Protein AF-H0HYT7-F1 (afdb_monomer_lite)

InterPro domains:
  IPR010642 Invasion protein B [PF06776] (2-61)
  IPR038696 Invasion protein B superfamily [G3DSA:2.60.40.1880] (1-65)

Organism: NCBI:txid1107882

Foldseek 3Di:
DDWDFPDADPVGTDTDDDCDPVNLVCLLPDQWDWDWDADPVRDIDIDIDGSVCVNVVVVVVVVVD

Radius of gyration: 14.18 Å; chains: 1; bounding box: 39×19×32 Å

Sequence (65 aa):
KAVAIQTSDQNGAYAAVPLDKALITALKTGTNLNIGMESVTRKPVAIPLSLNGFTAAIDKLDAVQ

pLDDT: mean 92.78, std 5.42, range [66.25, 97.88]

Secondary structure (DSSP, 8-state):
------EEETTEEE------HHHHHHHHH-SEEEEEEE-TTS-EEEEEEE-TTHHHHHHHHHTT-

Structure (mmCIF, N/CA/C/O backbone):
data_AF-H0HYT7-F1
#
_entry.id   AF-H0HYT7-F1
#
loop_
_atom_site.group_PDB
_atom_site.id
_atom_site.type_symbol
_atom_site.label_atom_id
_atom_site.label_alt_id
_atom_site.label_comp_id
_atom_site.label_asym_id
_atom_site.label_entity_id
_atom_site.label_seq_id
_atom_site.pdbx_PDB_ins_code
_atom_site.Cartn_x
_atom_site.Cartn_y
_atom_site.Cartn_z
_atom_site.occupancy
_atom_site.B_iso_or_equiv
_atom_site.auth_seq_id
_atom_site.auth_comp_id
_atom_site.auth_asym_id
_atom_site.auth_atom_id
_atom_site.pdbx_PDB_model_num
ATOM 1 N N . LYS A 1 1 ? 9.100 -9.000 1.327 1.00 68.31 1 LYS A N 1
ATOM 2 C CA . LYS A 1 1 ? 9.010 -9.924 0.166 1.00 68.31 1 LYS A CA 1
ATOM 3 C C . LYS A 1 1 ? 9.118 -9.080 -1.098 1.00 68.31 1 LYS A C 1
ATOM 5 O O . LYS A 1 1 ? 8.502 -8.024 -1.113 1.00 68.31 1 LYS A O 1
ATOM 10 N N . ALA A 1 2 ? 9.918 -9.477 -2.090 1.00 83.19 2 ALA A N 1
ATOM 11 C CA . ALA A 1 2 ? 9.983 -8.747 -3.357 1.00 83.19 2 ALA A CA 1
ATOM 12 C C . ALA A 1 2 ? 8.668 -8.931 -4.131 1.00 83.19 2 ALA A C 1
ATOM 14 O O . ALA A 1 2 ? 8.099 -10.026 -4.123 1.00 83.19 2 ALA A O 1
ATOM 15 N N . VAL A 1 3 ? 8.184 -7.860 -4.755 1.00 89.81 3 VAL A N 1
ATOM 16 C CA . VAL A 1 3 ? 6.924 -7.831 -5.504 1.00 89.81 3 VAL A CA 1
ATOM 17 C C . VAL A 1 3 ? 7.249 -7.350 -6.909 1.00 89.81 3 VAL A C 1
ATOM 19 O O . VAL A 1 3 ? 7.919 -6.333 -7.071 1.00 89.81 3 VAL A O 1
ATOM 22 N N . ALA A 1 4 ? 6.815 -8.102 -7.918 1.00 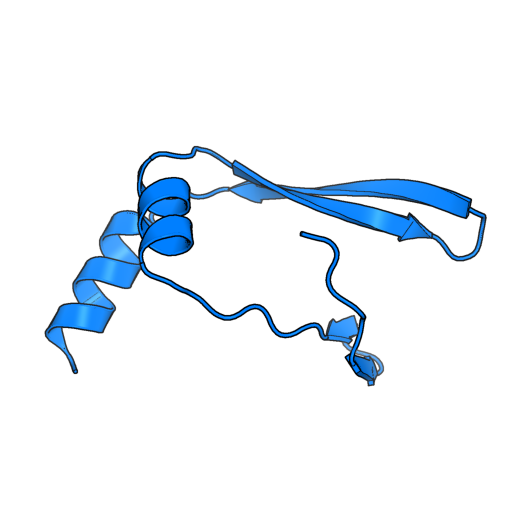92.38 4 ALA A N 1
ATOM 23 C CA . ALA A 1 4 ? 7.009 -7.715 -9.306 1.00 92.38 4 ALA A CA 1
ATOM 24 C C . ALA A 1 4 ? 6.038 -6.592 -9.692 1.00 92.38 4 ALA A C 1
ATOM 26 O O . ALA A 1 4 ? 4.869 -6.606 -9.298 1.00 92.38 4 ALA A O 1
ATOM 27 N N . ILE A 1 5 ? 6.522 -5.655 -10.505 1.00 92.56 5 ILE A N 1
ATOM 28 C CA . ILE A 1 5 ? 5.657 -4.731 -11.238 1.00 92.56 5 ILE A CA 1
ATOM 29 C C . ILE A 1 5 ? 4.835 -5.561 -12.226 1.00 92.56 5 ILE A C 1
ATOM 31 O O . ILE A 1 5 ? 5.379 -6.396 -12.946 1.00 92.56 5 ILE A O 1
ATOM 35 N N . GLN A 1 6 ? 3.524 -5.350 -12.228 1.00 95.88 6 GLN A N 1
ATOM 36 C CA . GLN A 1 6 ? 2.572 -6.092 -13.054 1.00 95.88 6 GLN A CA 1
ATOM 37 C C . GLN A 1 6 ? 2.298 -5.375 -14.374 1.00 95.88 6 GLN A C 1
ATOM 39 O O . GLN A 1 6 ? 2.194 -6.012 -15.416 1.00 95.88 6 GLN A O 1
ATOM 44 N N . THR A 1 7 ? 2.177 -4.050 -14.323 1.00 96.06 7 THR A N 1
ATOM 45 C CA . THR A 1 7 ? 1.955 -3.192 -15.488 1.00 96.06 7 THR A CA 1
ATOM 46 C C . THR A 1 7 ? 2.420 -1.769 -15.186 1.00 96.06 7 THR A C 1
ATOM 48 O O . THR A 1 7 ? 2.613 -1.416 -14.019 1.00 96.06 7 THR A O 1
ATOM 51 N N . SER A 1 8 ? 2.575 -0.960 -16.231 1.00 94.94 8 SER A N 1
ATOM 52 C CA . SER A 1 8 ? 2.919 0.455 -16.136 1.00 94.94 8 SER A CA 1
ATOM 53 C C . SER A 1 8 ? 2.214 1.255 -17.226 1.00 94.94 8 SER A C 1
ATOM 55 O O . SER A 1 8 ? 2.032 0.766 -18.341 1.00 94.94 8 SER A O 1
ATOM 57 N N . ASP A 1 9 ? 1.876 2.500 -16.918 1.00 96.12 9 ASP A N 1
ATOM 58 C CA . ASP A 1 9 ? 1.373 3.485 -17.871 1.00 96.12 9 ASP A CA 1
ATOM 59 C C . ASP A 1 9 ? 1.984 4.871 -17.584 1.00 96.12 9 ASP A C 1
ATOM 61 O O . ASP A 1 9 ? 2.970 4.999 -16.855 1.00 96.12 9 ASP A O 1
ATOM 65 N N . GLN A 1 10 ? 1.419 5.924 -18.177 1.00 95.81 10 GLN A N 1
ATOM 66 C CA . GLN A 1 10 ? 1.882 7.301 -17.975 1.00 95.81 10 GLN A CA 1
ATOM 67 C C . GLN A 1 10 ? 1.792 7.799 -16.517 1.00 95.81 10 GLN A C 1
ATOM 69 O O . GLN A 1 10 ? 2.468 8.763 -16.167 1.00 95.81 10 GLN A O 1
ATOM 74 N N . ASN A 1 11 ? 0.960 7.177 -15.677 1.00 95.19 11 ASN A N 1
ATOM 75 C CA . ASN A 1 11 ? 0.734 7.559 -14.284 1.00 95.19 11 ASN A CA 1
ATOM 76 C C . ASN A 1 11 ? 1.647 6.796 -13.315 1.00 95.19 11 ASN A C 1
ATOM 78 O O . ASN A 1 11 ? 1.743 7.169 -12.145 1.00 95.19 11 ASN A O 1
ATOM 82 N N . GLY A 1 12 ? 2.330 5.748 -13.783 1.00 91.69 12 GLY A N 1
ATOM 83 C CA . GLY A 1 12 ? 3.343 5.047 -13.007 1.00 91.69 12 GLY A CA 1
ATOM 84 C C . GLY A 1 12 ? 3.366 3.541 -13.229 1.00 91.69 12 GLY A C 1
ATOM 85 O O . GLY A 1 12 ? 2.867 3.016 -14.220 1.00 91.69 12 GLY A O 1
ATOM 86 N N . ALA A 1 13 ? 3.997 2.852 -12.280 1.00 92.38 13 ALA A N 1
ATOM 87 C CA . ALA A 1 13 ? 4.120 1.401 -12.241 1.00 92.38 13 ALA A CA 1
ATOM 88 C C . ALA A 1 13 ? 3.248 0.826 -11.122 1.00 92.38 13 ALA A C 1
ATOM 90 O O . ALA A 1 13 ? 3.222 1.358 -10.010 1.00 92.38 13 ALA A O 1
ATOM 91 N N . TYR A 1 14 ? 2.579 -0.287 -11.401 1.00 94.75 14 TYR A N 1
ATOM 92 C CA . TYR A 1 14 ? 1.609 -0.897 -10.500 1.00 94.75 14 TYR A CA 1
ATOM 93 C C . TYR A 1 14 ? 2.075 -2.280 -10.057 1.00 94.75 14 TYR A C 1
ATOM 95 O O . TYR A 1 14 ? 2.452 -3.125 -10.871 1.00 94.75 14 TYR A O 1
ATOM 103 N N . ALA A 1 15 ? 2.022 -2.522 -8.750 1.00 93.81 15 ALA A N 1
ATOM 104 C CA . ALA A 1 15 ? 2.313 -3.805 -8.129 1.00 93.81 15 ALA A CA 1
ATOM 105 C C . ALA A 1 15 ? 1.229 -4.106 -7.088 1.00 93.81 15 ALA A C 1
ATOM 107 O O . ALA A 1 15 ? 0.854 -3.222 -6.318 1.00 93.81 15 ALA A O 1
ATOM 108 N N . ALA A 1 16 ? 0.734 -5.343 -7.047 1.00 93.25 16 ALA A N 1
ATOM 109 C CA . ALA A 1 16 ? -0.265 -5.748 -6.064 1.00 93.25 16 ALA A CA 1
ATOM 110 C C . ALA A 1 16 ? 0.391 -6.502 -4.905 1.00 93.25 16 ALA A C 1
ATOM 112 O O . ALA A 1 16 ? 1.129 -7.470 -5.112 1.00 93.25 16 ALA A O 1
ATOM 113 N N . VAL A 1 17 ? 0.077 -6.082 -3.681 1.00 91.06 17 VAL A N 1
ATOM 114 C CA . VAL A 1 17 ? 0.506 -6.750 -2.450 1.00 91.06 17 VAL A CA 1
ATOM 115 C C . VAL A 1 17 ? -0.737 -7.131 -1.658 1.00 91.06 17 VAL A C 1
ATOM 117 O O . VAL A 1 17 ? -1.491 -6.238 -1.274 1.00 91.06 17 VAL A O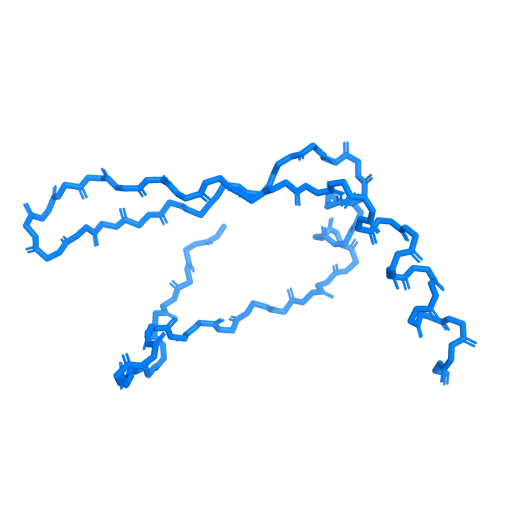 1
ATOM 120 N N . PRO A 1 18 ? -0.977 -8.428 -1.403 1.00 91.31 18 PRO A N 1
ATOM 121 C CA . PRO A 1 18 ? -2.044 -8.840 -0.504 1.00 91.31 18 PRO A CA 1
ATOM 122 C C . PRO A 1 18 ? -1.841 -8.234 0.888 1.00 91.31 18 PRO A C 1
ATOM 124 O O . PRO A 1 18 ? -0.771 -8.381 1.481 1.00 91.31 18 PRO A O 1
ATOM 127 N N . LEU A 1 19 ? -2.872 -7.571 1.411 1.00 90.38 19 LEU A N 1
ATOM 128 C CA . LEU A 1 19 ? -2.899 -7.063 2.781 1.00 90.38 19 LEU A CA 1
ATOM 129 C C . LEU A 1 19 ? -3.345 -8.181 3.726 1.00 90.38 19 LEU A C 1
ATOM 131 O O . LEU A 1 19 ? -4.503 -8.250 4.130 1.00 90.38 19 LEU A O 1
ATOM 135 N N . ASP A 1 20 ? -2.434 -9.100 4.039 1.00 93.56 20 ASP A N 1
ATOM 136 C CA . ASP A 1 20 ? -2.700 -10.112 5.059 1.00 93.56 20 ASP A CA 1
ATOM 137 C C . ASP A 1 20 ? -2.696 -9.509 6.477 1.00 93.56 20 ASP A C 1
ATOM 139 O O . ASP A 1 20 ? -2.240 -8.385 6.710 1.00 93.56 20 ASP A O 1
ATOM 143 N N . LYS A 1 21 ? -3.218 -10.266 7.453 1.00 93.25 21 LYS A N 1
ATOM 144 C CA . LYS A 1 21 ? -3.316 -9.801 8.847 1.00 93.25 21 LYS A CA 1
ATOM 145 C C . LYS A 1 21 ? -1.959 -9.388 9.420 1.00 93.25 21 LYS A C 1
ATOM 147 O O . LYS A 1 21 ? -1.895 -8.403 10.146 1.00 93.25 21 LYS A O 1
ATOM 152 N N . ALA A 1 22 ? -0.887 -10.112 9.093 1.00 94.44 22 ALA A N 1
ATOM 153 C CA . ALA A 1 22 ? 0.444 -9.823 9.617 1.00 94.44 22 ALA A CA 1
ATOM 154 C C . ALA A 1 22 ? 0.983 -8.494 9.069 1.00 94.44 22 ALA A C 1
ATOM 156 O O . ALA A 1 22 ? 1.517 -7.684 9.829 1.00 94.44 22 ALA A O 1
ATOM 157 N N . LEU A 1 23 ? 0.789 -8.237 7.773 1.00 93.69 23 LEU A N 1
ATOM 158 C CA . LEU A 1 23 ? 1.151 -6.978 7.137 1.00 93.69 23 LEU A CA 1
ATOM 159 C C . LEU A 1 23 ? 0.314 -5.820 7.687 1.00 93.69 23 LEU A C 1
ATOM 161 O O . LEU A 1 23 ? 0.880 -4.786 8.025 1.00 93.69 23 LEU A O 1
ATOM 165 N N . ILE A 1 24 ? -1.000 -5.993 7.848 1.00 95.56 24 ILE A N 1
ATOM 166 C CA . ILE A 1 24 ? -1.860 -4.960 8.444 1.00 95.56 24 ILE A CA 1
ATOM 167 C C . ILE A 1 24 ? -1.390 -4.624 9.864 1.00 95.56 24 ILE A C 1
ATOM 169 O O . ILE A 1 24 ? -1.240 -3.448 10.189 1.00 95.56 24 ILE A O 1
ATOM 173 N N . THR A 1 25 ? -1.100 -5.628 10.699 1.00 96.38 25 THR A N 1
ATOM 174 C CA . THR A 1 25 ? -0.556 -5.401 12.046 1.00 96.38 25 THR A CA 1
ATOM 175 C C . THR A 1 25 ? 0.760 -4.626 11.996 1.00 96.38 25 THR A 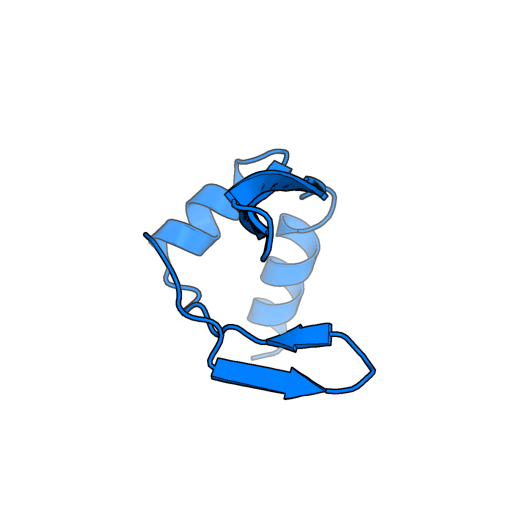C 1
ATOM 177 O O . THR A 1 25 ? 0.902 -3.638 12.713 1.00 96.38 25 THR A O 1
ATOM 180 N N . ALA A 1 26 ? 1.692 -5.011 11.118 1.00 96.25 26 ALA A N 1
ATOM 181 C CA . ALA A 1 26 ? 2.966 -4.311 10.970 1.00 96.25 26 ALA A CA 1
ATOM 182 C C . ALA A 1 26 ? 2.780 -2.847 10.537 1.00 96.25 26 ALA A C 1
ATOM 184 O O . ALA A 1 26 ? 3.426 -1.955 11.089 1.00 96.25 26 ALA A O 1
ATOM 185 N N . LEU A 1 27 ? 1.863 -2.586 9.599 1.00 96.62 27 LEU A N 1
ATOM 186 C CA . LEU A 1 27 ? 1.540 -1.237 9.129 1.00 96.62 27 LEU A CA 1
ATOM 187 C C . LEU A 1 27 ? 0.858 -0.387 10.214 1.00 96.62 27 LEU A C 1
ATOM 189 O O . LEU A 1 27 ? 1.135 0.804 10.300 1.00 96.62 27 LEU A O 1
ATOM 193 N N . LYS A 1 28 ? 0.024 -0.976 11.083 1.00 96.50 28 LYS A N 1
ATOM 194 C CA . LYS A 1 28 ? -0.585 -0.262 12.224 1.00 96.50 28 LYS A CA 1
ATOM 195 C C . LYS A 1 28 ? 0.444 0.178 13.271 1.00 96.50 28 LYS A C 1
ATOM 197 O O . LYS A 1 28 ? 0.243 1.194 13.929 1.00 96.50 28 LYS A O 1
ATOM 202 N N . THR A 1 29 ? 1.521 -0.590 13.452 1.00 96.88 29 THR A N 1
ATOM 203 C CA . THR A 1 29 ? 2.570 -0.297 14.449 1.00 96.88 29 THR A CA 1
ATOM 204 C C . THR A 1 29 ? 3.756 0.489 13.892 1.00 96.88 29 THR A C 1
ATOM 206 O O . THR A 1 29 ? 4.564 1.009 14.657 1.00 96.88 29 THR A O 1
ATOM 209 N N . GLY A 1 30 ? 3.903 0.534 12.567 1.00 95.81 30 GLY A N 1
ATOM 210 C CA . GLY A 1 30 ? 5.002 1.216 11.893 1.00 95.81 30 GLY A CA 1
ATOM 211 C C . GLY A 1 30 ? 4.761 2.716 11.724 1.00 95.81 30 GLY A C 1
ATOM 212 O O . GLY A 1 30 ? 3.632 3.194 11.741 1.00 95.81 30 GLY A O 1
ATOM 213 N N . THR A 1 31 ? 5.838 3.467 11.494 1.00 96.25 31 THR A N 1
ATOM 214 C CA . THR A 1 31 ? 5.765 4.901 11.159 1.00 96.25 31 THR A CA 1
ATOM 215 C C . THR A 1 31 ? 5.881 5.156 9.662 1.00 96.25 31 THR A C 1
ATOM 217 O O . THR A 1 31 ? 5.317 6.122 9.148 1.00 96.25 31 THR A O 1
ATOM 220 N N . ASN A 1 32 ? 6.606 4.288 8.950 1.00 96.81 32 ASN A N 1
ATOM 221 C CA . ASN A 1 32 ? 6.876 4.427 7.529 1.00 96.81 32 ASN A CA 1
ATOM 222 C C . ASN A 1 32 ? 6.801 3.077 6.815 1.00 96.81 32 ASN A C 1
ATOM 224 O O . ASN A 1 32 ? 7.331 2.076 7.299 1.00 96.81 32 ASN A O 1
ATOM 228 N N . LEU A 1 33 ? 6.217 3.080 5.620 1.00 95.25 33 LEU A N 1
ATOM 229 C CA . LEU A 1 33 ? 6.361 2.014 4.639 1.00 95.25 33 LEU A CA 1
ATOM 230 C C . LEU A 1 33 ? 7.426 2.437 3.628 1.00 95.25 33 LEU A C 1
ATOM 232 O O . LEU A 1 33 ? 7.217 3.355 2.841 1.00 95.25 33 LEU A O 1
ATOM 236 N N . ASN A 1 34 ? 8.571 1.762 3.650 1.00 94.25 34 ASN A N 1
ATOM 237 C CA . ASN A 1 34 ? 9.649 2.020 2.703 1.00 94.25 34 ASN A CA 1
ATOM 238 C C . ASN A 1 34 ? 9.516 1.093 1.496 1.00 94.25 34 ASN A C 1
ATOM 240 O O . ASN A 1 34 ? 9.653 -0.125 1.624 1.00 94.25 34 ASN A O 1
ATOM 244 N N . ILE A 1 35 ? 9.290 1.674 0.320 1.00 92.88 35 ILE A N 1
ATOM 245 C CA . ILE A 1 35 ? 9.270 0.941 -0.945 1.00 92.88 35 ILE A CA 1
ATOM 246 C C . ILE A 1 35 ? 10.663 1.034 -1.561 1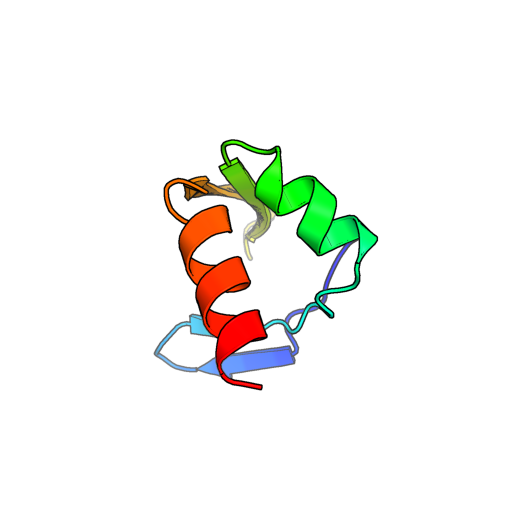.00 92.88 35 ILE A C 1
ATOM 248 O O . ILE A 1 35 ? 11.061 2.081 -2.067 1.00 92.88 35 ILE A O 1
ATOM 252 N N . GLY A 1 36 ? 11.417 -0.061 -1.478 1.00 92.12 36 GLY A N 1
ATOM 253 C CA . GLY A 1 36 ? 12.705 -0.204 -2.149 1.00 92.12 36 GLY A CA 1
ATOM 254 C C . GLY A 1 36 ? 12.529 -0.748 -3.563 1.00 92.12 36 GLY A C 1
ATOM 255 O O . GLY A 1 36 ? 11.823 -1.736 -3.761 1.00 92.12 36 GLY A O 1
ATOM 256 N N . MET A 1 37 ? 13.189 -0.127 -4.534 1.00 91.38 37 MET A N 1
ATOM 257 C CA . MET A 1 37 ? 13.187 -0.552 -5.930 1.00 91.38 37 MET A CA 1
ATOM 258 C C . MET A 1 37 ? 14.550 -0.315 -6.582 1.00 91.38 37 MET A C 1
ATOM 260 O O . MET A 1 37 ? 15.342 0.510 -6.131 1.00 91.38 37 MET A O 1
ATOM 264 N N . GLU A 1 38 ? 14.823 -1.043 -7.656 1.00 90.50 38 GLU A N 1
ATOM 265 C CA . GLU A 1 38 ? 15.997 -0.828 -8.495 1.00 90.50 38 GLU A CA 1
ATOM 266 C C . GLU A 1 38 ? 15.577 -0.039 -9.737 1.00 90.50 38 GLU A C 1
ATOM 268 O O . GLU A 1 38 ? 14.614 -0.398 -10.417 1.00 90.50 38 GLU A O 1
ATOM 273 N N . SER A 1 39 ? 16.264 1.070 -10.020 1.00 87.94 39 SER A N 1
ATOM 274 C CA . SER A 1 39 ? 16.021 1.839 -11.241 1.00 87.94 39 SER A CA 1
ATOM 275 C C . SER A 1 39 ? 16.496 1.075 -12.482 1.00 87.94 39 SER A C 1
ATOM 277 O O . SER A 1 39 ? 17.328 0.172 -12.405 1.00 87.94 39 SER A O 1
ATOM 279 N N . VAL A 1 40 ? 16.080 1.518 -13.671 1.00 85.75 40 VAL A N 1
ATOM 280 C CA . VAL A 1 40 ? 16.613 0.993 -14.947 1.00 85.75 40 VAL A CA 1
ATOM 281 C C . VAL A 1 40 ? 18.136 1.155 -15.080 1.00 85.7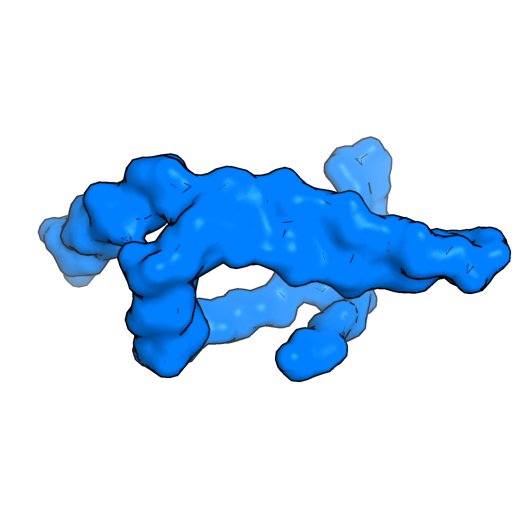5 40 VAL A C 1
ATOM 283 O O . VAL A 1 40 ? 18.782 0.401 -15.799 1.00 85.75 40 VAL A O 1
ATOM 286 N N . THR A 1 41 ? 18.724 2.112 -14.355 1.00 91.56 41 THR A N 1
ATOM 287 C CA . THR A 1 41 ? 20.176 2.343 -14.280 1.00 91.56 41 THR A CA 1
ATOM 288 C C . THR A 1 41 ? 20.854 1.567 -13.147 1.00 91.56 41 THR A C 1
ATOM 290 O O . THR A 1 41 ? 22.007 1.851 -12.826 1.00 91.56 41 THR A O 1
ATOM 293 N N . ARG A 1 42 ? 20.159 0.592 -12.544 1.00 89.50 42 ARG A N 1
ATOM 294 C CA . ARG A 1 42 ? 20.636 -0.260 -11.442 1.00 89.50 42 ARG A CA 1
ATOM 295 C C . ARG A 1 42 ? 21.034 0.499 -10.180 1.00 89.50 42 ARG A C 1
ATOM 297 O O . ARG A 1 42 ? 21.909 0.081 -9.424 1.00 89.50 42 ARG A O 1
ATOM 304 N N . LYS A 1 43 ? 20.403 1.651 -9.949 1.00 91.94 43 LYS A N 1
ATOM 305 C CA . LYS A 1 43 ? 20.581 2.421 -8.718 1.00 91.94 43 LYS A CA 1
ATOM 306 C C . LYS A 1 43 ? 19.441 2.094 -7.753 1.00 91.94 43 LYS A C 1
ATOM 308 O O . LYS A 1 43 ? 18.281 2.184 -8.164 1.00 91.94 43 LYS A O 1
ATOM 313 N N . PRO A 1 44 ? 19.736 1.747 -6.489 1.00 90.50 44 PRO A N 1
ATOM 314 C CA . PRO A 1 44 ? 18.705 1.597 -5.474 1.00 90.50 44 PRO A CA 1
ATOM 315 C C . PRO A 1 44 ? 17.962 2.918 -5.263 1.00 90.50 44 PRO A C 1
ATOM 317 O O . PRO A 1 44 ? 18.581 3.971 -5.099 1.00 90.50 44 PRO A O 1
ATOM 320 N N . VAL A 1 45 ? 16.637 2.851 -5.245 1.00 91.81 45 VAL A N 1
ATOM 321 C CA . VAL A 1 45 ? 15.739 3.958 -4.918 1.00 91.81 45 VAL A CA 1
ATOM 322 C C . VAL A 1 45 ? 14.834 3.504 -3.779 1.00 91.81 45 VAL A C 1
ATOM 324 O O . VAL A 1 45 ? 14.303 2.395 -3.807 1.00 91.81 45 VAL A O 1
ATOM 327 N N . ALA A 1 46 ? 14.661 4.359 -2.773 1.00 92.56 46 ALA A N 1
ATOM 328 C CA . ALA A 1 46 ? 13.735 4.133 -1.673 1.00 92.56 46 ALA A CA 1
ATOM 329 C C . ALA A 1 46 ? 12.698 5.257 -1.642 1.00 92.56 46 ALA A C 1
ATOM 331 O O . ALA A 1 46 ? 13.058 6.433 -1.604 1.00 92.56 46 ALA A O 1
ATOM 332 N N . ILE A 1 47 ? 11.421 4.885 -1.648 1.00 91.38 47 ILE A N 1
ATOM 333 C CA . ILE A 1 47 ? 10.295 5.812 -1.540 1.00 91.38 47 ILE A CA 1
ATOM 334 C C . ILE A 1 47 ? 9.674 5.618 -0.150 1.00 91.38 47 ILE A C 1
ATOM 336 O O . ILE A 1 47 ? 9.022 4.594 0.080 1.00 91.38 47 ILE A O 1
ATOM 340 N N . PRO A 1 48 ? 9.897 6.544 0.801 1.00 94.69 48 PRO A N 1
ATOM 341 C CA . PRO A 1 48 ? 9.280 6.469 2.115 1.00 94.69 48 PRO A CA 1
ATOM 342 C C . PRO A 1 48 ? 7.837 6.980 2.056 1.00 94.69 48 PRO A C 1
ATOM 344 O O . PRO A 1 48 ? 7.577 8.106 1.635 1.00 94.69 48 PRO A O 1
ATOM 347 N N . LEU A 1 49 ? 6.898 6.171 2.534 1.00 95.31 49 LEU A N 1
ATOM 348 C CA . LEU A 1 49 ? 5.507 6.562 2.740 1.00 95.31 49 LEU A CA 1
ATOM 349 C C . LEU A 1 49 ? 5.241 6.684 4.236 1.00 95.31 49 LEU A C 1
ATOM 351 O O . LEU A 1 49 ? 5.577 5.781 4.998 1.00 95.31 49 LEU A O 1
ATOM 355 N N . SER A 1 50 ? 4.655 7.798 4.666 1.00 97.12 50 SER A N 1
ATOM 356 C CA . SER A 1 50 ? 4.219 7.967 6.055 1.00 97.12 50 SER A CA 1
ATOM 357 C C . SER A 1 50 ? 2.996 7.095 6.334 1.00 97.12 50 SER A C 1
ATOM 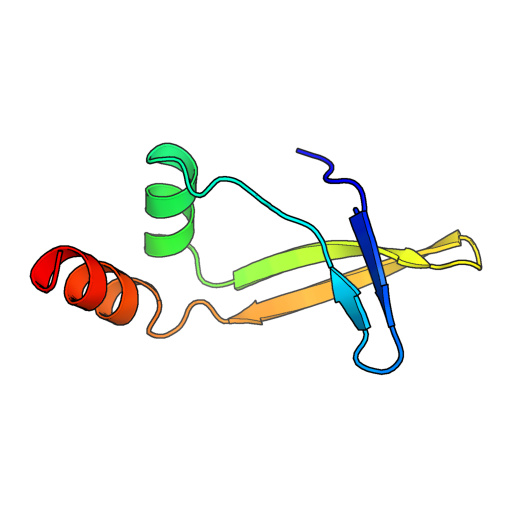359 O O . SER A 1 50 ? 2.066 7.064 5.531 1.00 97.12 50 SER A O 1
ATOM 361 N N . LEU A 1 51 ? 2.986 6.423 7.485 1.00 97.88 51 LEU A N 1
ATOM 362 C CA . LEU A 1 51 ? 1.845 5.644 7.978 1.00 97.88 51 LEU A CA 1
ATOM 363 C C . LEU A 1 51 ? 0.963 6.446 8.944 1.00 97.88 51 LEU A C 1
ATOM 365 O O . LEU A 1 51 ? 0.065 5.896 9.582 1.00 97.88 51 LEU A O 1
ATOM 369 N N . ASN A 1 52 ? 1.180 7.760 9.049 1.00 97.75 52 ASN A N 1
ATOM 370 C CA . ASN A 1 52 ? 0.317 8.617 9.849 1.00 97.75 52 ASN A CA 1
ATOM 371 C C . ASN A 1 52 ? -1.138 8.535 9.351 1.00 97.75 52 ASN A C 1
ATOM 373 O O . ASN A 1 52 ? -1.412 8.710 8.166 1.00 97.75 52 ASN A O 1
ATOM 377 N N . GLY A 1 53 ? -2.066 8.250 10.264 1.00 97.00 53 GLY A N 1
ATOM 378 C CA . GLY A 1 53 ? -3.485 8.065 9.957 1.00 97.00 53 GLY A CA 1
ATOM 379 C C . GLY A 1 53 ? -3.858 6.698 9.370 1.00 97.00 53 GLY A C 1
ATOM 380 O O . GLY A 1 53 ? -5.051 6.433 9.229 1.00 97.00 53 GLY A O 1
ATOM 381 N N . PHE A 1 54 ? -2.898 5.805 9.088 1.00 97.06 54 PHE A N 1
ATOM 382 C CA . PHE A 1 54 ? -3.180 4.483 8.513 1.00 97.06 54 PHE A CA 1
ATOM 383 C C . PHE A 1 54 ? -4.114 3.652 9.401 1.00 97.06 54 PHE A C 1
ATOM 385 O O . PHE A 1 54 ? -5.126 3.144 8.924 1.00 97.06 54 PHE A O 1
ATOM 392 N N . THR A 1 55 ? -3.818 3.566 10.703 1.00 96.75 55 THR A N 1
ATOM 393 C CA . THR A 1 55 ? -4.620 2.796 11.669 1.00 96.75 55 THR A CA 1
ATOM 394 C C . THR A 1 55 ? -6.069 3.273 11.713 1.00 96.75 55 THR A C 1
ATOM 396 O O . THR A 1 55 ? -6.984 2.474 11.556 1.00 96.75 55 THR A O 1
ATOM 399 N N . ALA A 1 56 ? -6.287 4.586 11.819 1.00 97.31 56 ALA A N 1
ATOM 400 C CA . ALA A 1 56 ? -7.635 5.147 11.831 1.00 97.31 56 ALA A CA 1
ATOM 401 C C . ALA A 1 56 ? -8.390 4.885 10.514 1.00 97.31 56 ALA A C 1
ATOM 403 O O . ALA A 1 56 ? -9.594 4.634 10.530 1.00 97.31 56 ALA A O 1
ATOM 404 N N . ALA A 1 57 ? -7.696 4.932 9.372 1.00 96.00 57 ALA A N 1
ATOM 405 C CA . ALA A 1 57 ? -8.300 4.681 8.067 1.00 96.00 57 ALA A CA 1
ATOM 406 C C . ALA A 1 57 ? -8.710 3.213 7.880 1.00 96.00 57 ALA A C 1
ATOM 408 O O . ALA A 1 57 ? -9.815 2.956 7.404 1.00 96.00 57 ALA A O 1
ATOM 409 N N . ILE A 1 58 ? -7.855 2.259 8.266 1.00 95.12 58 ILE A N 1
ATOM 410 C CA . ILE A 1 58 ? -8.164 0.832 8.117 1.00 95.12 58 ILE A CA 1
ATOM 411 C C . ILE A 1 58 ? -9.234 0.377 9.118 1.00 95.12 58 ILE A C 1
ATOM 413 O O . ILE A 1 58 ? -10.137 -0.351 8.728 1.00 95.12 58 ILE A O 1
ATOM 417 N N . ASP A 1 59 ? -9.222 0.889 10.355 1.00 94.25 59 ASP A N 1
ATOM 418 C CA . ASP A 1 59 ? -10.281 0.607 11.337 1.00 94.25 59 ASP A CA 1
ATOM 419 C C . ASP A 1 59 ? -11.641 1.138 10.851 1.00 94.25 59 ASP A C 1
ATOM 421 O O . ASP A 1 59 ? -12.676 0.495 11.027 1.00 94.25 59 ASP A O 1
ATOM 425 N N . LYS A 1 60 ? -11.650 2.302 10.184 1.00 95.56 60 LYS A N 1
ATOM 426 C CA . LYS A 1 60 ? -12.859 2.845 9.554 1.00 95.56 60 LYS A CA 1
ATOM 427 C C . LYS A 1 60 ? -13.326 2.001 8.367 1.00 95.56 60 LYS A C 1
ATOM 429 O O . LYS A 1 60 ? -14.532 1.893 8.168 1.00 95.56 60 LYS A O 1
ATOM 434 N N . LEU A 1 61 ? -12.404 1.446 7.576 1.00 93.06 61 LEU A N 1
ATOM 435 C CA . LEU A 1 61 ? -12.741 0.557 6.462 1.00 93.06 61 LEU A CA 1
ATOM 436 C C . LEU A 1 61 ? -13.360 -0.752 6.968 1.00 93.06 61 LEU A C 1
ATOM 438 O O . LEU A 1 61 ? -14.388 -1.164 6.443 1.00 93.06 61 LEU A O 1
ATOM 442 N N . ASP A 1 62 ? -12.789 -1.347 8.017 1.00 89.44 62 ASP A N 1
ATOM 443 C CA . ASP A 1 62 ? -13.320 -2.561 8.652 1.00 89.44 62 ASP A CA 1
ATOM 444 C C . ASP A 1 62 ? -14.737 -2.339 9.214 1.00 89.44 62 ASP A C 1
ATOM 446 O O . ASP A 1 62 ? -15.555 -3.250 9.212 1.00 89.44 62 ASP A O 1
ATOM 450 N N . ALA A 1 63 ? -15.058 -1.122 9.667 1.00 90.06 63 ALA A N 1
ATOM 451 C CA . ALA A 1 63 ? -16.377 -0.783 10.207 1.00 90.06 63 ALA A CA 1
ATOM 452 C C . ALA A 1 63 ? -17.483 -0.597 9.146 1.00 90.06 63 ALA A C 1
ATOM 454 O O . ALA A 1 63 ? -18.652 -0.476 9.516 1.00 90.06 63 ALA A O 1
ATOM 455 N N . VAL A 1 64 ? -17.135 -0.510 7.855 1.00 89.94 64 VAL A N 1
ATOM 456 C CA . VAL A 1 64 ? -18.097 -0.335 6.744 1.00 89.94 64 VAL A CA 1
ATOM 457 C C . VAL A 1 64 ? -18.206 -1.561 5.832 1.00 89.94 64 VAL A C 1
ATOM 459 O O . VAL A 1 64 ? -18.925 -1.503 4.833 1.00 89.94 64 VAL A O 1
ATOM 462 N N . GLN A 1 65 ? -17.491 -2.640 6.155 1.00 66.25 65 GLN A N 1
ATOM 463 C CA . GLN A 1 65 ? -17.604 -3.953 5.512 1.00 66.25 65 GLN A CA 1
ATOM 464 C C . GLN A 1 65 ? -18.541 -4.867 6.302 1.00 66.25 65 GLN A C 1
ATOM 466 O O . GLN A 1 65 ? -19.191 -5.709 5.643 1.00 66.25 65 GLN A O 1
#